Protein AF-A0A317GU94-F1 (afdb_monomer_lite)

Structure (mmCIF, N/CA/C/O backbone):
data_AF-A0A317GU94-F1
#
_entry.id   AF-A0A317GU94-F1
#
loop_
_atom_site.group_PDB
_atom_site.id
_atom_site.type_symbol
_atom_site.label_atom_id
_atom_site.label_alt_id
_atom_site.label_comp_id
_atom_site.label_asym_id
_atom_site.label_entity_id
_atom_site.label_seq_id
_atom_site.pdbx_PDB_ins_code
_atom_site.Cartn_x
_atom_site.Cartn_y
_atom_site.Cartn_z
_atom_site.occupancy
_atom_site.B_iso_or_equiv
_atom_site.auth_seq_id
_atom_site.auth_comp_id
_atom_site.auth_asym_id
_atom_site.auth_atom_id
_atom_site.pdbx_PDB_model_num
ATOM 1 N N . MET A 1 1 ? -8.691 28.611 -31.974 1.00 54.22 1 MET A N 1
ATOM 2 C CA . MET A 1 1 ? -10.042 28.050 -31.730 1.00 54.22 1 MET A CA 1
ATOM 3 C C . MET A 1 1 ? -10.003 26.709 -30.989 1.00 54.22 1 MET A C 1
ATOM 5 O O . MET A 1 1 ? -10.571 26.632 -29.911 1.00 54.22 1 MET A O 1
ATOM 9 N N . LYS A 1 2 ? -9.260 25.692 -31.460 1.00 62.41 2 LYS A N 1
ATOM 10 C CA . LYS A 1 2 ? -9.169 24.365 -30.797 1.00 62.41 2 LYS A CA 1
ATOM 11 C C . LYS A 1 2 ? -8.701 24.401 -29.325 1.00 62.41 2 LYS A C 1
ATOM 13 O O . LYS A 1 2 ? -9.228 23.676 -28.495 1.00 62.41 2 LYS A O 1
ATOM 18 N N . LYS A 1 3 ? -7.762 25.296 -28.988 1.00 70.38 3 LYS A N 1
ATOM 19 C CA . LYS A 1 3 ? -7.224 25.460 -27.621 1.00 70.38 3 LYS A CA 1
ATOM 20 C C . LYS A 1 3 ? -8.243 26.035 -26.624 1.00 70.38 3 LYS A C 1
ATOM 22 O O . LYS A 1 3 ? -8.217 25.675 -25.457 1.00 70.38 3 LYS A O 1
ATOM 27 N N . ILE A 1 4 ? -9.152 26.891 -27.099 1.00 84.31 4 ILE A N 1
ATOM 28 C CA . ILE A 1 4 ? -10.214 27.487 -26.271 1.00 84.31 4 ILE A CA 1
ATOM 29 C C . ILE A 1 4 ? -11.278 26.428 -25.965 1.00 84.31 4 ILE A C 1
ATOM 31 O O . ILE A 1 4 ? -11.699 26.293 -24.824 1.00 84.31 4 ILE A O 1
ATOM 35 N N . LEU A 1 5 ? -11.630 25.613 -26.964 1.00 82.81 5 LEU A N 1
ATOM 36 C CA . LEU A 1 5 ? -12.543 24.479 -26.803 1.00 82.81 5 LEU A CA 1
ATOM 37 C C . LEU A 1 5 ? -12.040 23.478 -25.751 1.00 82.81 5 LEU A C 1
ATOM 39 O O . LEU A 1 5 ? -12.805 23.053 -24.892 1.00 82.81 5 LEU A O 1
ATOM 43 N N . LEU A 1 6 ? -10.742 23.164 -25.765 1.00 81.69 6 LEU A N 1
ATOM 44 C CA . LEU A 1 6 ? -10.133 22.246 -24.798 1.00 81.69 6 LEU A CA 1
ATOM 45 C C . LEU A 1 6 ? -10.183 22.796 -23.363 1.00 81.69 6 LEU A C 1
ATOM 47 O O . LEU A 1 6 ? -10.460 22.051 -22.425 1.00 81.69 6 LEU A O 1
ATOM 51 N N . LEU A 1 7 ? -9.982 24.105 -23.194 1.00 81.06 7 LEU A N 1
ATOM 52 C CA . LEU A 1 7 ? -10.004 24.756 -21.884 1.00 81.06 7 LEU A CA 1
ATOM 53 C C . LEU A 1 7 ? -11.420 24.774 -21.280 1.00 81.06 7 LEU A C 1
ATOM 55 O O . LEU A 1 7 ? -11.575 24.533 -20.087 1.00 81.06 7 LEU A O 1
ATOM 59 N N . VAL A 1 8 ? -12.452 24.955 -22.110 1.00 84.81 8 VAL A N 1
ATOM 60 C CA . VAL A 1 8 ? -13.866 24.892 -21.689 1.00 84.81 8 VAL A CA 1
ATOM 61 C C . VAL A 1 8 ? -14.293 23.465 -21.311 1.00 84.81 8 VAL A C 1
ATOM 63 O O . VAL A 1 8 ? -15.038 23.267 -20.351 1.00 84.81 8 VAL A O 1
ATOM 66 N N . VAL A 1 9 ? -13.793 22.443 -22.012 1.00 84.00 9 VAL A N 1
ATOM 67 C CA . VAL A 1 9 ? -14.056 21.035 -21.657 1.00 84.00 9 VAL A CA 1
ATOM 68 C C . VAL A 1 9 ? -13.387 20.667 -20.328 1.00 84.00 9 VAL A C 1
ATOM 70 O O . VAL A 1 9 ? -13.978 19.981 -1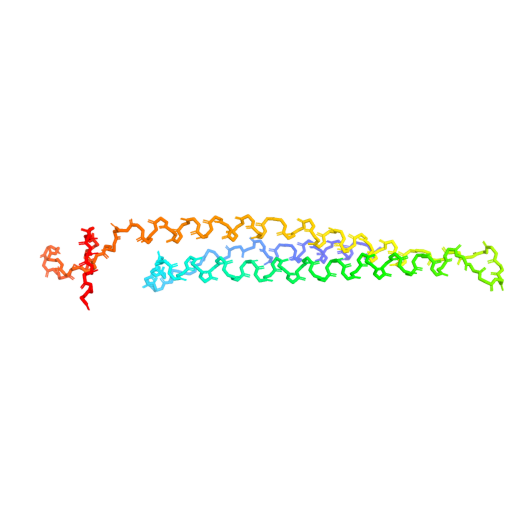9.497 1.00 84.00 9 VAL A O 1
ATOM 73 N N . LEU A 1 10 ? -12.176 21.166 -20.076 1.00 80.12 10 LEU A N 1
ATOM 74 C CA . LEU A 1 10 ? -11.462 20.882 -18.832 1.00 80.12 10 LEU A CA 1
ATOM 75 C C . LEU A 1 10 ? -12.145 21.530 -17.615 1.00 80.12 10 LEU A C 1
ATOM 77 O O . LEU A 1 10 ? -12.284 20.887 -16.576 1.00 80.12 10 LEU A O 1
ATOM 81 N N . THR A 1 11 ? -12.618 22.775 -17.738 1.00 77.06 11 THR A N 1
ATOM 82 C CA . THR A 1 11 ? -13.295 23.473 -16.631 1.00 77.06 11 THR A CA 1
ATOM 83 C C . THR A 1 11 ? -14.671 22.888 -16.318 1.00 77.06 11 THR A C 1
ATOM 85 O O . THR A 1 11 ? -15.050 22.839 -15.149 1.00 77.06 11 THR A O 1
ATOM 88 N N . THR A 1 12 ? -15.388 22.377 -17.323 1.00 72.88 12 THR A N 1
ATOM 89 C CA . THR A 1 12 ? -16.683 21.696 -17.133 1.00 72.88 12 THR A CA 1
ATOM 90 C C . THR A 1 12 ? -16.545 20.308 -16.499 1.00 72.88 12 THR A C 1
ATOM 92 O O . THR A 1 12 ? -17.371 19.927 -15.673 1.00 72.88 12 THR A O 1
ATOM 95 N N . LEU A 1 13 ? -15.470 19.570 -16.797 1.00 70.31 13 LEU A N 1
ATOM 96 C CA . LEU A 1 13 ? -15.174 18.288 -16.139 1.00 70.31 13 LEU A CA 1
ATOM 97 C C . LEU A 1 13 ? -14.792 18.457 -14.662 1.00 70.31 13 LEU A C 1
ATOM 99 O O . LEU A 1 13 ? -15.130 17.615 -13.829 1.00 70.31 13 LEU A O 1
ATOM 103 N N . ILE A 1 14 ? -14.097 19.544 -14.321 1.00 72.06 14 ILE A N 1
ATOM 104 C CA . ILE A 1 14 ? -13.725 19.843 -12.933 1.00 72.06 14 ILE A CA 1
ATOM 105 C C . ILE A 1 14 ? -14.959 20.287 -12.137 1.00 72.06 14 ILE A C 1
ATOM 107 O O . ILE A 1 14 ? -15.157 19.812 -11.020 1.00 72.06 14 ILE A O 1
ATOM 111 N N . SER A 1 15 ? -15.823 21.133 -12.710 1.00 67.44 15 SER A N 1
ATOM 112 C CA . SER A 1 15 ? -17.023 21.628 -12.021 1.00 67.44 15 SER A CA 1
ATOM 113 C C . SER A 1 15 ? -18.106 20.560 -11.826 1.00 67.44 15 SER A C 1
ATOM 115 O O . SER A 1 15 ? -18.790 20.561 -10.803 1.00 67.44 15 SER A O 1
ATOM 117 N N . ALA A 1 16 ? -18.226 19.593 -12.742 1.00 62.34 16 ALA A N 1
ATOM 118 C CA . ALA A 1 16 ? -19.148 18.465 -12.584 1.00 62.34 16 ALA A CA 1
ATOM 119 C C . ALA A 1 16 ? -18.800 17.566 -11.381 1.00 62.34 16 ALA A C 1
ATOM 121 O O . ALA A 1 16 ? -19.686 16.936 -10.808 1.00 62.34 16 ALA A O 1
ATOM 122 N N . ASN A 1 17 ? -17.529 17.539 -10.965 1.00 60.75 17 ASN A N 1
ATOM 123 C CA . ASN A 1 17 ? -17.061 16.757 -9.819 1.00 60.75 17 ASN A CA 1
ATOM 124 C C . ASN A 1 17 ? -17.025 17.555 -8.501 1.00 60.75 17 ASN A C 1
ATOM 126 O O . ASN A 1 17 ? -16.827 16.961 -7.441 1.00 60.75 17 ASN A O 1
ATOM 130 N N . THR A 1 18 ? -17.214 18.882 -8.536 1.00 60.94 18 THR A N 1
ATOM 131 C CA . THR A 1 18 ? -17.234 19.740 -7.334 1.00 60.94 18 THR A CA 1
ATOM 132 C C . THR A 1 18 ? -18.634 20.062 -6.826 1.00 60.94 18 THR A C 1
ATOM 134 O O . THR A 1 18 ? -18.762 20.578 -5.713 1.00 60.94 18 THR A O 1
ATOM 137 N N . PHE A 1 19 ? -19.691 19.676 -7.547 1.00 59.94 19 PHE A N 1
ATOM 138 C CA . PHE A 1 19 ? -21.016 19.543 -6.946 1.00 59.94 19 PHE A CA 1
ATOM 139 C C . PHE A 1 19 ? -21.029 18.324 -6.024 1.00 59.94 19 PHE A C 1
ATOM 141 O O . PHE A 1 19 ? -21.516 17.243 -6.352 1.00 59.94 19 PHE A O 1
ATOM 148 N N . SER A 1 20 ? -20.487 18.532 -4.827 1.00 55.22 20 SER A N 1
ATOM 149 C CA . SER A 1 20 ? -20.812 17.750 -3.648 1.00 55.22 20 SER A CA 1
ATOM 150 C C . SER A 1 20 ? -22.321 17.836 -3.447 1.00 55.22 20 SER A C 1
ATOM 152 O O . SER A 1 20 ? -22.817 18.719 -2.747 1.00 55.22 20 SER A O 1
ATOM 154 N N . GLN A 1 21 ? -23.064 16.905 -4.041 1.00 53.75 21 GLN A N 1
ATOM 155 C CA . GLN A 1 21 ? -24.329 16.492 -3.463 1.00 53.75 21 GLN A CA 1
ATOM 156 C C . GLN A 1 21 ? -23.992 16.064 -2.034 1.00 53.75 21 GLN A C 1
ATOM 158 O O . GLN A 1 21 ? -23.398 15.005 -1.817 1.00 53.75 21 GLN A O 1
ATOM 163 N N . GLY A 1 22 ? -24.285 16.935 -1.062 1.00 57.44 22 GLY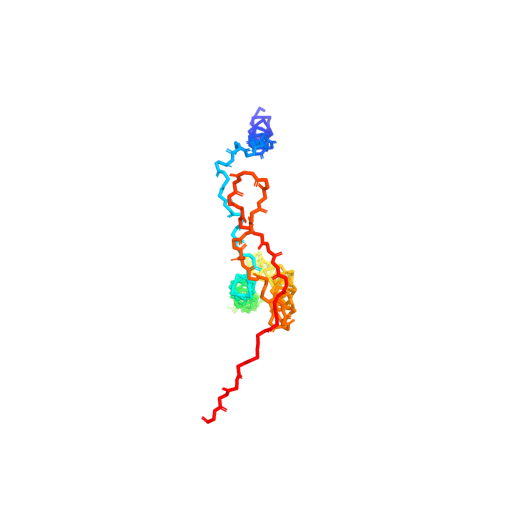 A N 1
ATOM 164 C CA . GLY A 1 22 ? -24.301 16.538 0.337 1.00 57.44 22 GLY A CA 1
ATOM 165 C C . GLY A 1 22 ? -25.145 15.268 0.407 1.00 57.44 22 GLY A C 1
ATOM 166 O O . GLY A 1 22 ? -26.212 15.242 -0.214 1.00 57.44 22 GLY A O 1
ATOM 167 N N . PRO A 1 23 ? -24.646 14.188 1.030 1.00 56.41 23 PRO A N 1
ATOM 168 C CA . PRO A 1 23 ? -25.328 12.908 0.973 1.00 56.41 23 PRO A CA 1
ATOM 169 C C . PRO A 1 23 ? -26.780 13.124 1.393 1.00 56.41 23 PRO A C 1
ATOM 171 O O . PRO A 1 23 ? -27.024 13.660 2.475 1.00 56.41 23 PRO A O 1
ATOM 174 N N . ALA A 1 24 ? -27.727 12.724 0.533 1.00 53.88 24 ALA A N 1
ATOM 175 C CA . ALA A 1 24 ? -29.127 12.585 0.922 1.00 53.88 24 ALA A CA 1
ATOM 176 C C . ALA A 1 24 ? -29.156 11.919 2.305 1.00 53.88 24 ALA A C 1
ATOM 178 O O . ALA A 1 24 ? -28.336 11.011 2.512 1.00 53.88 24 ALA A O 1
ATOM 179 N N . PRO A 1 25 ? -30.006 12.358 3.256 1.00 46.53 25 PRO A N 1
ATOM 180 C CA . PRO A 1 25 ? -30.031 11.782 4.591 1.00 46.53 25 PRO A CA 1
ATOM 181 C C . PRO A 1 25 ? -30.251 10.285 4.426 1.00 46.53 25 PRO A C 1
ATOM 183 O O . PRO A 1 25 ? -31.346 9.824 4.101 1.00 46.53 25 PRO A O 1
ATOM 186 N N . LYS A 1 26 ? -29.162 9.520 4.554 1.00 47.44 26 LYS A N 1
ATOM 187 C CA . LYS A 1 26 ? -29.212 8.070 4.512 1.00 47.44 26 LYS A CA 1
ATOM 188 C C . LYS A 1 26 ? -30.195 7.731 5.620 1.00 47.44 26 LYS A C 1
ATOM 190 O O . LYS A 1 26 ? -29.923 8.105 6.762 1.00 47.44 26 LYS A O 1
ATOM 195 N N . LYS A 1 27 ? -31.329 7.083 5.297 1.00 44.66 27 LYS A N 1
ATOM 196 C CA . LYS A 1 27 ? -32.141 6.359 6.294 1.00 44.66 27 LYS A CA 1
ATOM 197 C C . LYS A 1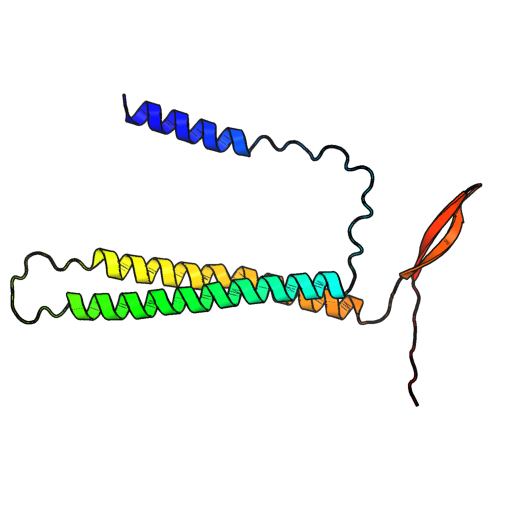 27 ? -31.141 5.750 7.253 1.00 44.66 27 LYS A C 1
ATOM 199 O O . LYS A 1 27 ? -30.303 5.031 6.719 1.00 44.66 27 LYS A O 1
ATOM 204 N N . TYR A 1 28 ? -31.155 6.132 8.536 1.00 46.72 28 TYR A N 1
ATOM 205 C CA . TYR A 1 28 ? -30.077 5.891 9.501 1.00 46.72 28 TYR A CA 1
ATOM 206 C C . TYR A 1 28 ? -29.557 4.453 9.403 1.00 46.72 28 TYR A C 1
ATOM 208 O O . TYR A 1 28 ? -29.999 3.556 10.111 1.00 46.72 28 TYR A O 1
ATOM 216 N N . ALA A 1 29 ? -28.637 4.226 8.470 1.00 52.34 29 ALA A N 1
ATOM 217 C CA . ALA A 1 29 ? -27.867 3.020 8.381 1.00 52.34 29 ALA A CA 1
ATOM 218 C C . ALA A 1 29 ? -26.945 3.214 9.559 1.00 52.34 29 ALA A C 1
ATOM 220 O O . ALA A 1 29 ? -26.135 4.149 9.532 1.00 52.34 29 ALA A O 1
ATOM 221 N N . GLU A 1 30 ? -27.184 2.447 10.626 1.00 50.91 30 GLU A N 1
ATOM 222 C CA . GLU A 1 30 ? -26.320 2.458 11.796 1.00 50.91 30 GLU A CA 1
ATOM 223 C C . GLU A 1 30 ? -24.881 2.551 11.282 1.00 50.91 30 GLU A C 1
ATOM 225 O O . GLU A 1 30 ? -24.516 1.764 10.395 1.00 50.91 30 GLU A O 1
ATOM 230 N N . PRO A 1 31 ? -24.100 3.567 11.705 1.00 57.28 31 PRO A N 1
ATOM 231 C CA . PRO A 1 31 ? -22.736 3.703 11.228 1.00 57.28 31 PRO A CA 1
ATOM 232 C C . PRO A 1 31 ? -22.079 2.336 11.410 1.00 57.28 31 PRO A C 1
ATOM 234 O O . PRO A 1 31 ? -22.239 1.762 12.492 1.00 57.28 31 PRO A O 1
ATOM 237 N N . PRO A 1 32 ? -21.443 1.774 10.359 1.00 59.03 32 PRO A N 1
ATOM 238 C CA . PRO A 1 32 ? -20.938 0.411 10.402 1.00 59.03 32 PRO A CA 1
ATOM 239 C C . PRO A 1 32 ? -20.153 0.267 11.691 1.00 59.03 32 PRO A C 1
ATOM 241 O O . PRO A 1 32 ? -19.264 1.090 11.938 1.00 59.03 32 PRO A O 1
ATOM 244 N N . VAL A 1 33 ? -20.569 -0.685 12.536 1.00 65.56 33 VAL A N 1
ATOM 245 C CA . VAL A 1 33 ? -20.002 -0.862 13.872 1.00 65.56 33 VAL A CA 1
ATOM 246 C C . VAL A 1 33 ? -18.493 -0.892 13.690 1.00 65.56 33 VAL A C 1
ATOM 248 O O . VAL A 1 33 ? -17.961 -1.750 12.984 1.00 65.56 33 VAL A O 1
ATOM 251 N N . GLN A 1 34 ? -17.820 0.128 14.224 1.00 72.75 34 GLN A N 1
ATOM 252 C CA . GLN A 1 34 ? -16.387 0.323 14.041 1.00 72.75 34 GLN A CA 1
ATOM 253 C C . GLN A 1 34 ? -15.645 -0.610 14.994 1.00 72.75 34 GLN A C 1
ATOM 255 O O . GLN A 1 34 ? -14.964 -0.174 15.917 1.00 72.75 34 GLN A O 1
ATOM 260 N N . ASP A 1 35 ? -15.852 -1.903 14.782 1.00 76.94 35 ASP A N 1
ATOM 261 C CA . ASP A 1 35 ? -15.271 -2.973 15.566 1.00 76.94 35 ASP A CA 1
ATOM 262 C C . ASP A 1 35 ? -13.817 -3.220 15.133 1.00 76.94 35 ASP A C 1
ATOM 264 O O . ASP A 1 35 ? -13.346 -2.755 14.086 1.00 76.94 35 ASP A O 1
ATOM 268 N N . LYS A 1 36 ? -13.087 -3.987 15.934 1.00 80.12 36 LYS A N 1
ATOM 269 C CA . LYS A 1 36 ? -11.727 -4.443 15.655 1.00 80.12 36 LYS A CA 1
ATOM 270 C C . LYS A 1 36 ? -11.594 -4.990 14.232 1.00 80.12 36 LYS A C 1
ATOM 272 O O . LYS A 1 36 ? -10.673 -4.597 13.512 1.00 80.12 36 LYS A O 1
ATOM 277 N N . ASP A 1 37 ? -12.524 -5.840 13.805 1.00 83.44 37 ASP A N 1
ATOM 278 C CA . ASP A 1 37 ? -12.485 -6.481 12.487 1.00 83.44 37 ASP A CA 1
ATOM 279 C C . ASP A 1 37 ? -12.639 -5.483 11.336 1.00 83.44 37 ASP A C 1
ATOM 281 O O . ASP A 1 37 ? -11.990 -5.629 10.297 1.00 83.44 37 ASP A O 1
ATOM 285 N N . PHE A 1 38 ? -13.401 -4.405 11.541 1.00 86.06 38 PHE A N 1
ATOM 286 C CA . PHE A 1 38 ? -13.511 -3.318 10.571 1.00 86.06 38 PHE A CA 1
ATOM 287 C C . PHE A 1 38 ? -12.152 -2.634 10.351 1.00 86.06 38 PHE A C 1
ATOM 289 O O . PHE A 1 38 ? -11.708 -2.445 9.211 1.00 86.06 38 PHE A O 1
ATOM 296 N N . TYR A 1 39 ? -11.446 -2.303 11.435 1.00 87.12 39 TYR A N 1
ATOM 297 C CA . TYR A 1 39 ? -10.126 -1.674 11.356 1.00 87.12 39 TYR A CA 1
ATOM 298 C C . TYR A 1 39 ? -9.044 -2.629 10.835 1.00 87.12 39 TYR A C 1
ATOM 300 O O . TYR A 1 39 ? -8.200 -2.208 10.037 1.00 87.12 39 TYR A O 1
ATOM 308 N N . LEU A 1 40 ? -9.095 -3.914 11.201 1.00 89.38 40 LEU A N 1
ATOM 309 C CA . LEU A 1 40 ? -8.204 -4.941 10.651 1.00 89.38 40 LEU A CA 1
ATOM 310 C C . LEU A 1 40 ? -8.423 -5.139 9.152 1.00 89.38 40 LEU A C 1
ATOM 312 O O . LEU A 1 40 ? -7.450 -5.184 8.396 1.00 89.38 40 LEU A O 1
ATOM 316 N N . GLY A 1 41 ? -9.677 -5.205 8.702 1.00 91.56 41 GLY A N 1
ATOM 317 C CA . GLY A 1 41 ? -10.018 -5.299 7.284 1.00 91.56 41 GLY A CA 1
ATOM 318 C C . GLY A 1 41 ? -9.469 -4.111 6.496 1.00 91.56 41 GLY A C 1
ATOM 319 O O . GLY A 1 41 ? -8.810 -4.284 5.466 1.00 91.56 41 GLY A O 1
ATOM 320 N N . LYS A 1 42 ? -9.639 -2.894 7.027 1.00 91.56 42 LYS A N 1
ATOM 321 C CA . LYS A 1 42 ? -9.104 -1.671 6.413 1.00 91.56 42 LYS A CA 1
ATOM 322 C C . LYS A 1 42 ? -7.574 -1.653 6.379 1.00 91.56 42 LYS A C 1
ATOM 324 O O . LYS A 1 42 ? -6.986 -1.244 5.379 1.00 91.56 42 LYS A O 1
ATOM 329 N N . ALA A 1 43 ? -6.920 -2.116 7.443 1.00 91.69 43 ALA A N 1
ATOM 330 C CA . ALA A 1 43 ? -5.467 -2.240 7.493 1.00 91.69 43 ALA A CA 1
ATOM 331 C C . ALA A 1 43 ? -4.930 -3.230 6.450 1.00 91.69 43 ALA A C 1
ATOM 333 O O . ALA A 1 43 ? -3.974 -2.911 5.742 1.00 91.69 43 ALA A O 1
ATOM 334 N N . ARG A 1 44 ? -5.559 -4.408 6.330 1.00 94.06 44 ARG A N 1
ATOM 335 C CA . ARG A 1 44 ? -5.193 -5.432 5.341 1.00 94.06 44 ARG A CA 1
ATOM 336 C C . ARG A 1 44 ? -5.337 -4.894 3.925 1.00 94.06 44 ARG A C 1
ATOM 338 O O . ARG A 1 44 ? -4.367 -4.938 3.181 1.00 94.06 44 ARG A O 1
ATOM 345 N N . LYS A 1 45 ? -6.486 -4.294 3.593 1.00 94.31 45 LYS A N 1
ATOM 346 C CA . LYS A 1 45 ? -6.732 -3.717 2.263 1.00 94.31 45 LYS A CA 1
ATOM 347 C C . LYS A 1 45 ? -5.679 -2.672 1.890 1.00 94.31 45 LYS A C 1
ATOM 349 O O . LYS A 1 45 ? -5.110 -2.750 0.807 1.00 94.31 45 LYS A O 1
ATOM 354 N N . ASN A 1 46 ? -5.386 -1.733 2.790 1.00 92.75 46 ASN A N 1
ATOM 355 C CA . ASN A 1 46 ? -4.385 -0.696 2.532 1.00 92.75 46 ASN A CA 1
ATOM 356 C C . ASN A 1 46 ? -2.990 -1.288 2.308 1.00 92.75 46 ASN A C 1
ATOM 358 O O . ASN A 1 46 ? -2.306 -0.888 1.372 1.00 92.75 46 ASN A O 1
ATOM 362 N N . ASN A 1 47 ? -2.590 -2.263 3.128 1.00 93.62 47 ASN A N 1
ATOM 363 C CA . ASN A 1 47 ? -1.297 -2.924 2.976 1.00 93.62 47 ASN A CA 1
ATOM 364 C C . ASN A 1 47 ? -1.216 -3.738 1.681 1.00 93.62 47 ASN A C 1
ATOM 366 O O . ASN A 1 47 ? -0.181 -3.712 1.030 1.00 93.62 47 ASN A O 1
ATOM 370 N N . THR A 1 48 ? -2.285 -4.433 1.285 1.00 95.88 48 THR A N 1
ATOM 371 C CA . THR A 1 48 ? -2.328 -5.170 0.016 1.00 95.88 48 THR A CA 1
ATOM 372 C C . THR A 1 48 ? -2.148 -4.228 -1.168 1.00 95.88 48 THR A C 1
ATOM 374 O O . THR A 1 48 ? -1.303 -4.483 -2.019 1.00 95.88 48 THR A O 1
ATOM 377 N N . VAL A 1 49 ? -2.886 -3.112 -1.202 1.00 95.44 49 VAL A N 1
ATOM 378 C CA . VAL A 1 49 ? -2.745 -2.114 -2.275 1.00 95.44 49 VAL A CA 1
ATOM 379 C C . VAL A 1 49 ? -1.334 -1.527 -2.282 1.00 95.44 49 VAL A C 1
ATOM 381 O O . VAL A 1 49 ? -0.733 -1.408 -3.344 1.00 95.44 49 VAL A O 1
ATOM 384 N N . ALA A 1 50 ? -0.777 -1.217 -1.109 1.00 93.75 50 ALA A N 1
ATOM 385 C CA . ALA A 1 50 ? 0.580 -0.695 -0.998 1.00 93.75 50 ALA A CA 1
ATOM 386 C C . ALA A 1 50 ? 1.626 -1.687 -1.536 1.00 93.75 50 ALA A C 1
ATOM 388 O O . ALA A 1 50 ? 2.488 -1.295 -2.315 1.00 93.75 50 ALA A O 1
ATOM 389 N N . TRP A 1 51 ? 1.511 -2.977 -1.203 1.00 96.81 51 TRP A N 1
ATOM 390 C CA . TRP A 1 51 ? 2.400 -4.023 -1.720 1.00 96.81 51 TRP A CA 1
ATOM 391 C C . TRP A 1 51 ? 2.286 -4.220 -3.231 1.00 96.81 51 TRP A C 1
ATOM 393 O O . TRP A 1 51 ? 3.306 -4.405 -3.887 1.00 96.81 51 TRP A O 1
ATOM 403 N N . ILE A 1 52 ? 1.079 -4.137 -3.797 1.00 96.19 52 ILE A N 1
ATOM 404 C CA . ILE A 1 52 ? 0.884 -4.172 -5.255 1.00 96.19 52 ILE A CA 1
ATOM 405 C C . ILE A 1 52 ? 1.584 -2.977 -5.909 1.00 96.19 52 ILE A C 1
ATOM 407 O O . ILE A 1 52 ? 2.246 -3.128 -6.934 1.00 96.19 52 ILE A O 1
ATOM 411 N N . LEU A 1 53 ? 1.470 -1.791 -5.311 1.00 93.31 53 LEU A N 1
ATOM 412 C CA . LEU A 1 53 ? 2.068 -0.570 -5.842 1.00 93.31 53 LEU A CA 1
ATOM 413 C C . LEU A 1 53 ? 3.600 -0.597 -5.765 1.00 93.31 53 LEU A C 1
ATOM 415 O O . LEU A 1 53 ? 4.267 -0.197 -6.714 1.00 93.31 53 LEU A O 1
ATOM 419 N N . VAL A 1 54 ? 4.158 -1.146 -4.682 1.00 95.69 54 VAL A N 1
ATOM 420 C CA . VAL A 1 54 ? 5.602 -1.392 -4.563 1.00 95.69 54 VAL A CA 1
ATOM 421 C C . VAL A 1 54 ? 6.052 -2.426 -5.587 1.00 95.69 54 VAL A C 1
ATOM 423 O O . VAL A 1 54 ? 6.969 -2.151 -6.348 1.00 95.69 54 VAL A O 1
ATOM 426 N N . GLY A 1 55 ? 5.397 -3.587 -5.651 1.00 94.56 55 GLY A N 1
ATOM 427 C CA . GLY A 1 55 ? 5.788 -4.663 -6.564 1.00 94.56 55 GLY A CA 1
ATOM 428 C C . GLY A 1 55 ? 5.730 -4.237 -8.031 1.00 94.56 55 GLY A C 1
ATOM 429 O O . GLY A 1 55 ? 6.684 -4.448 -8.777 1.00 94.56 55 GLY A O 1
ATOM 430 N N . SER A 1 56 ? 4.645 -3.570 -8.434 1.00 93.56 56 SER A N 1
ATOM 431 C CA . SER A 1 56 ? 4.522 -3.009 -9.784 1.00 93.56 56 SER A CA 1
ATOM 432 C C . SER A 1 56 ? 5.543 -1.897 -10.036 1.00 93.56 56 SER A C 1
ATOM 434 O O . SER A 1 56 ? 6.220 -1.920 -11.061 1.00 93.56 56 SER A O 1
ATOM 436 N N . GLY A 1 57 ? 5.732 -0.969 -9.093 1.00 92.25 57 GLY A N 1
ATOM 437 C CA . GLY A 1 57 ? 6.703 0.116 -9.222 1.00 92.25 57 GLY A CA 1
ATOM 438 C C . GLY A 1 57 ? 8.146 -0.379 -9.352 1.00 92.25 57 GLY A C 1
ATOM 439 O O . GLY A 1 57 ? 8.893 0.114 -10.197 1.00 92.25 57 GLY A O 1
ATOM 440 N N . THR A 1 58 ? 8.526 -1.407 -8.589 1.00 94.12 58 THR A N 1
ATOM 441 C CA . THR A 1 58 ? 9.838 -2.058 -8.701 1.00 94.12 58 THR A CA 1
ATOM 442 C C . THR A 1 58 ? 10.015 -2.723 -10.064 1.00 94.12 58 THR A C 1
ATOM 444 O O . THR A 1 58 ? 11.068 -2.559 -10.676 1.00 94.12 58 THR A O 1
ATOM 447 N N . ALA A 1 59 ? 8.993 -3.414 -10.580 1.00 93.81 59 ALA A N 1
ATOM 448 C CA . ALA A 1 59 ? 9.050 -4.009 -11.915 1.00 93.81 59 ALA A CA 1
ATOM 449 C C . ALA A 1 59 ? 9.254 -2.945 -13.00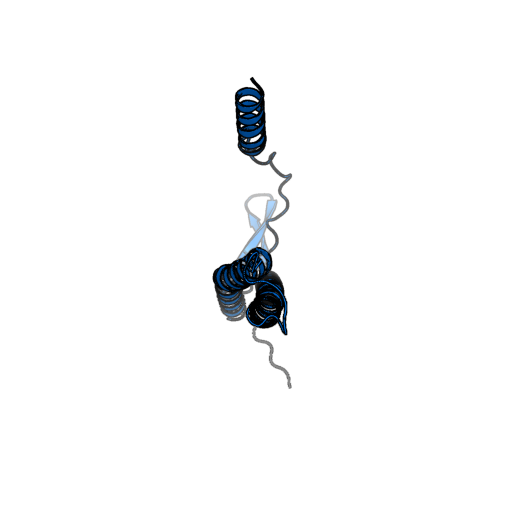9 1.00 93.81 59 ALA A C 1
ATOM 451 O O . ALA A 1 59 ? 10.088 -3.131 -13.895 1.00 93.81 59 ALA A O 1
ATOM 452 N N . PHE A 1 60 ? 8.564 -1.803 -12.915 1.00 91.50 60 PHE A N 1
ATOM 453 C CA . PHE A 1 60 ? 8.743 -0.680 -13.842 1.00 91.50 60 PHE A CA 1
ATOM 454 C C . PHE A 1 60 ? 10.132 -0.036 -13.751 1.00 91.50 60 PHE A C 1
ATOM 456 O O . PHE A 1 60 ? 10.706 0.304 -14.785 1.00 91.50 60 PHE A O 1
ATOM 463 N N . LEU A 1 61 ? 10.703 0.092 -12.549 1.00 91.12 61 LEU A N 1
ATOM 464 C CA . LEU A 1 61 ? 12.070 0.595 -12.372 1.00 91.12 61 LEU A CA 1
ATOM 465 C C . LEU A 1 61 ? 13.108 -0.335 -13.002 1.00 91.12 61 LEU A C 1
ATOM 467 O O . LEU A 1 61 ? 13.953 0.123 -13.768 1.00 91.12 61 LEU A O 1
ATOM 471 N N . VAL A 1 62 ? 13.034 -1.635 -12.707 1.00 91.38 62 VAL A N 1
ATOM 472 C CA . VAL A 1 62 ? 13.977 -2.625 -13.249 1.00 91.38 62 VAL A CA 1
ATOM 473 C C . VAL A 1 62 ? 13.822 -2.737 -14.765 1.00 91.38 62 VAL A C 1
ATOM 475 O O . VAL A 1 62 ? 14.817 -2.702 -15.484 1.00 91.38 62 VAL A O 1
ATOM 478 N N . GLY A 1 63 ? 12.585 -2.801 -15.268 1.00 88.94 63 GLY A N 1
ATOM 479 C CA . GLY A 1 63 ? 12.310 -2.824 -16.704 1.00 88.94 63 GLY A CA 1
ATOM 480 C C . GLY A 1 63 ? 12.824 -1.571 -17.415 1.00 88.94 63 GLY A C 1
ATOM 481 O O . GLY A 1 63 ? 13.468 -1.676 -18.455 1.00 88.94 63 GLY A O 1
ATOM 482 N N . GLY A 1 64 ? 12.619 -0.392 -16.823 1.00 85.81 64 GLY A N 1
ATOM 483 C CA . GLY A 1 64 ? 13.156 0.866 -17.337 1.00 85.81 64 GLY A CA 1
ATOM 484 C C . GLY A 1 64 ? 14.686 0.896 -17.365 1.00 85.81 64 GLY A C 1
ATOM 485 O O . GLY A 1 64 ? 15.255 1.345 -18.354 1.00 85.81 64 GLY A O 1
ATOM 486 N N . LEU A 1 65 ? 15.360 0.350 -16.347 1.00 87.12 65 LEU A N 1
ATOM 487 C CA . LEU A 1 65 ? 16.824 0.257 -16.314 1.00 87.12 65 LEU A CA 1
ATOM 488 C C . LEU A 1 65 ? 17.371 -0.679 -17.405 1.00 87.12 65 LEU A C 1
ATOM 490 O O . LEU A 1 65 ? 18.349 -0.346 -18.071 1.00 87.12 65 LEU A O 1
ATOM 494 N N . VAL A 1 66 ? 16.725 -1.828 -17.621 1.00 87.44 66 VAL A N 1
ATOM 495 C CA . VAL A 1 66 ? 17.099 -2.771 -18.691 1.00 87.44 66 VAL A CA 1
ATOM 496 C C . VAL A 1 66 ? 16.911 -2.132 -20.068 1.00 87.44 66 VAL A C 1
ATOM 498 O O . VAL A 1 66 ? 17.812 -2.199 -20.902 1.00 87.44 66 VAL A O 1
ATOM 501 N N . LEU A 1 67 ? 15.775 -1.464 -20.299 1.00 84.38 67 LEU A N 1
ATOM 502 C CA . LEU A 1 67 ? 15.511 -0.741 -21.547 1.00 84.38 67 LEU A CA 1
ATOM 503 C C . LEU A 1 67 ? 16.512 0.397 -21.771 1.00 84.38 67 LEU A C 1
ATOM 505 O O . LEU A 1 67 ? 16.976 0.592 -22.892 1.00 84.38 67 LEU A O 1
ATOM 509 N N . TYR A 1 68 ? 16.871 1.124 -20.711 1.00 81.81 68 TYR A N 1
ATOM 510 C CA . TYR A 1 68 ? 17.873 2.181 -20.779 1.00 81.81 68 TYR A CA 1
ATOM 511 C C . TYR A 1 68 ? 19.236 1.626 -21.201 1.00 81.81 68 TYR A C 1
ATOM 513 O O . TYR A 1 68 ? 19.830 2.137 -22.144 1.00 81.81 68 TYR A O 1
ATOM 521 N N . ASN A 1 69 ? 19.700 0.545 -20.567 1.00 80.94 69 ASN A N 1
ATOM 522 C CA . ASN A 1 69 ? 20.990 -0.070 -20.886 1.00 80.94 69 ASN A CA 1
ATOM 523 C C . ASN A 1 69 ? 21.034 -0.646 -22.309 1.00 80.94 69 ASN A C 1
ATOM 525 O O . ASN A 1 69 ? 22.038 -0.475 -22.998 1.00 80.94 69 ASN A O 1
ATOM 529 N N . ASN A 1 70 ? 19.948 -1.275 -22.767 1.00 77.19 70 ASN A N 1
ATOM 530 C CA . ASN A 1 70 ? 19.860 -1.825 -24.123 1.00 77.19 70 ASN A CA 1
ATOM 531 C C . ASN A 1 70 ? 19.853 -0.734 -25.202 1.00 77.19 70 ASN A C 1
ATOM 533 O O . ASN A 1 70 ? 20.433 -0.927 -26.266 1.00 77.19 70 ASN A O 1
ATOM 537 N N . ASN A 1 71 ? 19.228 0.415 -24.928 1.00 69.69 71 ASN A N 1
ATOM 538 C CA . ASN A 1 71 ? 19.186 1.533 -25.871 1.00 69.69 71 ASN A CA 1
ATOM 539 C C . ASN A 1 71 ? 20.435 2.427 -25.790 1.00 69.69 71 ASN A C 1
ATOM 541 O O . ASN A 1 71 ? 20.728 3.132 -26.749 1.00 69.69 71 ASN A O 1
ATOM 545 N N . ALA A 1 72 ? 21.163 2.419 -24.667 1.00 63.19 72 ALA A N 1
ATOM 546 C CA . ALA A 1 72 ? 22.345 3.257 -24.459 1.00 63.19 72 ALA A CA 1
ATOM 547 C C . ALA A 1 72 ? 23.638 2.690 -25.066 1.00 63.19 72 ALA A C 1
ATOM 549 O O . ALA A 1 72 ? 24.556 3.456 -25.350 1.00 63.19 72 ALA A O 1
ATOM 550 N N . TYR A 1 73 ? 23.703 1.378 -25.305 1.00 58.31 73 TYR A N 1
ATOM 551 C CA . TYR A 1 73 ? 24.820 0.720 -25.985 1.00 58.31 73 TYR A CA 1
ATOM 552 C C . TYR A 1 73 ? 24.341 0.078 -27.293 1.00 58.31 73 TYR A C 1
ATOM 554 O O . TYR A 1 73 ? 24.155 -1.141 -27.349 1.00 58.31 73 TYR A O 1
ATOM 562 N N . PRO A 1 74 ? 24.122 0.863 -28.364 1.00 56.91 74 PRO A N 1
ATOM 563 C CA . PRO A 1 74 ? 23.807 0.287 -29.658 1.00 56.91 74 PRO A CA 1
ATOM 564 C C . PRO A 1 74 ? 25.011 -0.531 -30.132 1.00 56.91 74 PRO A C 1
ATOM 566 O O . PRO A 1 74 ? 26.106 -0.008 -30.352 1.00 56.91 74 PRO A O 1
ATOM 569 N N . SER A 1 75 ? 24.809 -1.836 -30.293 1.00 57.06 75 SER A N 1
ATOM 570 C CA . SER A 1 75 ? 25.720 -2.717 -31.020 1.00 57.06 75 SER A CA 1
ATOM 571 C C . SER A 1 75 ? 25.650 -2.355 -32.506 1.00 57.06 75 SER A C 1
ATOM 573 O O . SER A 1 75 ? 24.973 -2.996 -33.295 1.00 57.06 75 SER A O 1
ATOM 575 N N . GLY A 1 76 ? 26.336 -1.267 -32.862 1.00 57.53 76 GLY A N 1
ATOM 576 C CA . GLY A 1 76 ? 26.656 -0.881 -34.231 1.00 57.53 76 GLY A CA 1
ATOM 577 C C . GLY A 1 76 ? 25.475 -0.457 -35.100 1.00 57.53 76 GLY A C 1
ATOM 578 O O . GLY A 1 76 ? 25.078 -1.223 -35.959 1.00 57.53 76 GLY A O 1
ATOM 579 N N . VAL A 1 77 ? 24.991 0.781 -34.950 1.00 49.16 77 VAL A N 1
ATOM 580 C CA . VAL A 1 77 ? 24.503 1.656 -36.043 1.00 49.16 77 VAL A CA 1
ATOM 581 C C . VAL A 1 77 ? 24.147 3.036 -35.466 1.00 49.16 77 VAL A C 1
ATOM 583 O O . VAL A 1 77 ? 23.367 3.107 -34.530 1.00 49.16 77 VAL A O 1
ATOM 586 N N . GLY A 1 78 ? 24.717 4.106 -36.037 1.00 49.91 78 GLY A N 1
ATOM 587 C CA . GLY A 1 78 ? 24.207 5.491 -36.028 1.00 49.91 78 GLY A CA 1
ATOM 588 C C . GLY A 1 78 ? 23.937 6.183 -34.680 1.00 49.91 78 GLY A C 1
ATOM 589 O O . GLY A 1 78 ? 22.973 5.883 -33.991 1.00 49.91 78 GLY A O 1
ATOM 590 N N . LEU A 1 79 ? 24.714 7.224 -34.374 1.00 52.31 79 LEU A N 1
ATOM 591 C CA . LEU A 1 79 ? 24.572 8.114 -33.206 1.00 52.31 79 LEU A CA 1
ATOM 592 C C . LEU A 1 79 ? 23.303 9.004 -33.187 1.00 52.31 79 LEU A C 1
ATOM 594 O O . LEU A 1 79 ? 23.214 9.877 -32.330 1.00 52.31 79 LEU A O 1
ATOM 598 N N . ASP A 1 80 ? 22.332 8.810 -34.084 1.00 51.97 80 ASP A N 1
ATOM 599 C CA . ASP A 1 80 ? 21.319 9.840 -34.370 1.00 51.97 80 ASP A CA 1
ATOM 600 C C . ASP A 1 80 ? 19.950 9.681 -33.692 1.00 51.97 80 ASP A C 1
ATOM 602 O O . ASP A 1 80 ? 19.132 10.585 -33.809 1.00 51.97 80 ASP A O 1
ATOM 606 N N . GLU A 1 81 ? 19.672 8.627 -32.912 1.00 56.12 81 GLU A N 1
ATOM 607 C CA . GLU A 1 81 ? 18.445 8.625 -32.090 1.00 56.12 81 GLU A CA 1
ATOM 608 C C . GLU A 1 81 ? 18.495 7.626 -30.920 1.00 56.12 81 GLU A C 1
ATOM 610 O O . GLU A 1 81 ? 17.876 6.561 -30.921 1.00 56.12 81 GLU A O 1
ATOM 615 N N . LEU A 1 82 ? 19.233 7.973 -29.862 1.00 58.16 82 LEU A N 1
ATOM 616 C CA . LEU A 1 82 ? 19.196 7.243 -28.592 1.00 58.16 82 LEU A CA 1
ATOM 617 C C . LEU A 1 82 ? 17.839 7.501 -27.893 1.00 58.16 82 LEU A C 1
ATOM 619 O O . LEU A 1 82 ? 17.724 8.351 -27.007 1.00 58.16 82 LEU A O 1
ATOM 623 N N . ASN A 1 83 ? 16.772 6.809 -28.310 1.00 68.12 83 ASN A N 1
ATOM 624 C CA . ASN A 1 83 ? 15.424 7.007 -27.764 1.00 68.12 83 ASN A CA 1
ATOM 625 C C . ASN A 1 83 ? 15.285 6.381 -26.360 1.00 68.12 83 ASN A C 1
ATOM 627 O O . ASN A 1 83 ? 14.763 5.281 -26.161 1.00 68.12 83 ASN A O 1
ATOM 631 N N . THR A 1 84 ? 15.787 7.103 -25.359 1.00 75.31 84 THR A N 1
ATOM 632 C CA . THR A 1 84 ? 15.730 6.741 -23.932 1.00 75.31 84 THR A CA 1
ATOM 633 C C . THR A 1 84 ? 14.454 7.229 -23.238 1.00 75.31 84 THR A C 1
ATOM 635 O O . THR A 1 84 ? 14.194 6.852 -22.093 1.00 75.31 84 THR A O 1
ATOM 638 N N . GLY A 1 85 ? 13.611 8.010 -23.925 1.00 81.00 85 GLY A N 1
ATOM 639 C CA . GLY A 1 85 ? 12.371 8.578 -23.384 1.00 81.00 85 GLY A CA 1
ATOM 640 C C . GLY A 1 85 ? 11.430 7.547 -22.737 1.00 81.00 85 GLY A C 1
ATOM 641 O O . GLY A 1 85 ? 11.016 7.755 -21.593 1.00 81.00 85 GLY A O 1
ATOM 642 N N . PRO A 1 86 ? 11.132 6.404 -23.389 1.00 82.62 86 PRO A N 1
ATOM 643 C CA . PRO A 1 86 ? 10.298 5.351 -22.805 1.00 82.62 86 PRO A CA 1
ATOM 644 C C . PRO A 1 86 ? 10.899 4.721 -21.541 1.00 82.62 86 PRO A C 1
ATOM 646 O O . PRO A 1 86 ? 10.170 4.411 -20.598 1.00 82.62 86 PRO A O 1
ATOM 649 N N . ALA A 1 87 ? 12.226 4.563 -21.495 1.00 83.50 87 ALA A N 1
ATOM 650 C CA . ALA A 1 87 ? 12.930 3.997 -20.348 1.00 83.50 87 ALA A CA 1
ATOM 651 C C . ALA A 1 87 ? 12.877 4.942 -19.137 1.00 83.50 87 ALA A C 1
ATOM 653 O O . ALA A 1 87 ? 12.550 4.519 -18.027 1.00 83.50 87 ALA A O 1
ATOM 654 N N . ILE A 1 88 ? 13.114 6.238 -19.367 1.00 85.81 88 ILE A N 1
ATOM 655 C CA . ILE A 1 88 ? 13.017 7.284 -18.341 1.00 85.81 88 ILE A CA 1
ATOM 656 C C . ILE A 1 88 ? 11.583 7.389 -17.809 1.00 85.81 88 ILE A C 1
ATOM 658 O O . ILE A 1 88 ? 11.386 7.455 -16.597 1.00 85.81 88 ILE A O 1
ATOM 662 N N . LEU A 1 89 ? 10.577 7.336 -18.689 1.00 88.50 89 LEU A N 1
ATOM 663 C CA . LEU A 1 89 ? 9.166 7.328 -18.291 1.00 88.50 89 LEU A CA 1
ATOM 664 C C . LEU A 1 89 ? 8.820 6.116 -17.419 1.00 88.50 89 LEU A C 1
ATOM 666 O O . LEU A 1 89 ? 8.188 6.286 -16.378 1.00 88.50 89 LEU A O 1
ATOM 670 N N . CYS A 1 90 ? 9.263 4.912 -17.793 1.00 87.81 90 CYS A N 1
ATOM 671 C CA . CYS A 1 90 ? 9.045 3.709 -16.983 1.00 87.81 90 CYS A CA 1
ATOM 672 C C . CYS A 1 90 ? 9.677 3.842 -15.593 1.00 87.81 90 CYS A C 1
ATOM 674 O O . CYS A 1 90 ? 9.026 3.542 -14.592 1.00 87.81 90 CYS A O 1
ATOM 676 N N . MET A 1 91 ? 10.908 4.354 -15.512 1.00 88.88 91 MET A N 1
ATOM 677 C CA . MET A 1 91 ? 11.575 4.568 -14.227 1.00 88.88 91 MET A CA 1
ATOM 678 C C . MET A 1 91 ? 10.870 5.632 -13.377 1.00 88.88 91 MET A C 1
ATOM 680 O O . MET A 1 91 ? 10.660 5.424 -12.183 1.00 88.88 91 MET A O 1
ATOM 684 N N . ALA A 1 92 ? 10.450 6.748 -13.978 1.00 90.44 92 ALA A N 1
ATOM 685 C CA . ALA A 1 92 ? 9.748 7.820 -13.275 1.00 90.44 92 ALA A CA 1
ATOM 686 C C . ALA A 1 92 ? 8.389 7.356 -12.726 1.00 90.44 92 ALA A C 1
ATOM 688 O O . ALA A 1 92 ? 8.073 7.605 -11.561 1.00 90.44 92 ALA A O 1
ATOM 689 N N . VAL A 1 93 ? 7.607 6.635 -13.536 1.00 92.38 93 VAL A N 1
ATOM 690 C CA . VAL A 1 93 ? 6.323 6.054 -13.114 1.00 92.38 93 VAL A CA 1
ATOM 691 C C . VAL A 1 93 ? 6.539 5.010 -12.020 1.00 92.38 93 VAL A C 1
ATOM 693 O O . VAL A 1 93 ? 5.835 5.033 -11.010 1.00 92.38 93 VAL A O 1
ATOM 696 N N . GLY A 1 94 ? 7.542 4.140 -12.171 1.00 89.19 94 GLY A N 1
ATOM 697 C CA . GLY A 1 94 ? 7.895 3.144 -11.160 1.00 89.19 94 GLY A CA 1
ATOM 698 C C . GLY A 1 94 ? 8.298 3.774 -9.824 1.00 89.19 94 GLY A C 1
ATOM 699 O O . GLY A 1 94 ? 7.795 3.378 -8.771 1.00 89.19 94 GLY A O 1
ATOM 700 N N . GLY A 1 95 ? 9.127 4.820 -9.857 1.00 89.88 95 GLY A N 1
ATOM 701 C CA . GLY A 1 95 ? 9.510 5.587 -8.670 1.00 89.88 95 GLY A CA 1
ATOM 702 C C . GLY A 1 95 ? 8.319 6.282 -8.005 1.00 89.88 95 GLY A C 1
ATOM 703 O O . GLY A 1 95 ? 8.137 6.176 -6.790 1.00 89.88 95 GLY A O 1
ATOM 704 N N . ALA A 1 96 ? 7.454 6.932 -8.789 1.00 92.94 96 ALA A N 1
ATOM 705 C CA . ALA A 1 96 ? 6.248 7.583 -8.277 1.00 92.94 96 ALA A CA 1
ATOM 706 C C . ALA A 1 96 ? 5.262 6.582 -7.642 1.00 92.94 96 ALA A C 1
ATOM 708 O O . ALA A 1 96 ? 4.660 6.874 -6.603 1.00 92.94 96 ALA A O 1
ATOM 709 N N . ALA A 1 97 ? 5.125 5.382 -8.214 1.00 92.31 97 ALA A N 1
ATOM 710 C CA . ALA A 1 97 ? 4.320 4.299 -7.649 1.00 92.31 97 ALA A CA 1
ATOM 711 C C . ALA A 1 97 ? 4.852 3.853 -6.272 1.00 92.31 97 ALA A C 1
ATOM 713 O O . ALA A 1 97 ? 4.085 3.711 -5.319 1.00 92.31 97 ALA A O 1
ATOM 714 N N . ILE A 1 98 ? 6.172 3.729 -6.113 1.00 92.94 98 ILE A N 1
ATOM 715 C CA . ILE A 1 98 ? 6.771 3.383 -4.815 1.00 92.94 98 ILE A CA 1
ATOM 716 C C . ILE A 1 98 ? 6.542 4.499 -3.790 1.00 92.94 98 ILE A C 1
ATOM 718 O O . ILE A 1 98 ? 6.097 4.218 -2.676 1.00 92.94 98 ILE A O 1
ATOM 722 N N . VAL A 1 99 ? 6.772 5.765 -4.147 1.00 94.75 99 VAL A N 1
ATOM 723 C CA . VAL A 1 99 ? 6.579 6.896 -3.218 1.00 94.75 99 VAL A CA 1
ATOM 724 C C . VAL A 1 99 ? 5.115 7.016 -2.784 1.00 94.75 99 VAL A C 1
ATOM 726 O O . VAL A 1 99 ? 4.822 7.177 -1.597 1.00 94.75 99 VAL A O 1
ATOM 729 N N . SER A 1 100 ? 4.177 6.865 -3.720 1.00 92.94 100 SER A N 1
ATOM 730 C CA . SER A 1 100 ? 2.738 6.906 -3.421 1.00 92.94 100 SER A CA 1
ATOM 731 C C . SER A 1 100 ? 2.243 5.720 -2.581 1.00 92.94 100 SER A C 1
ATOM 733 O O . SER A 1 100 ? 1.173 5.806 -1.974 1.00 92.94 100 SER A O 1
ATOM 735 N N . SER A 1 101 ? 3.028 4.645 -2.448 1.00 92.56 101 SER A N 1
ATOM 736 C CA . SER A 1 101 ? 2.705 3.531 -1.548 1.00 92.56 101 SER A CA 1
ATOM 737 C C . SER A 1 101 ? 2.928 3.865 -0.062 1.00 92.56 101 SER A C 1
ATOM 739 O O . SER A 1 101 ? 2.273 3.286 0.810 1.00 92.56 101 SER A O 1
ATOM 741 N N . ILE A 1 102 ? 3.791 4.839 0.258 1.00 93.31 102 ILE A N 1
ATOM 742 C CA . ILE A 1 102 ? 4.171 5.179 1.642 1.00 93.31 102 ILE A CA 1
ATOM 743 C C . ILE A 1 102 ? 2.959 5.644 2.472 1.00 93.31 102 ILE A C 1
ATOM 745 O O . ILE A 1 102 ? 2.724 5.077 3.548 1.00 93.31 102 ILE A O 1
ATOM 749 N N . PRO A 1 103 ? 2.118 6.597 2.008 1.00 94.38 103 PRO A N 1
ATOM 750 C CA . PRO A 1 103 ? 0.907 6.980 2.735 1.00 94.38 103 PRO A CA 1
ATOM 751 C C . PRO A 1 103 ? -0.054 5.808 2.978 1.00 94.38 103 PRO A C 1
ATOM 753 O O . PRO A 1 103 ? -0.728 5.776 4.012 1.00 94.38 103 PRO A O 1
ATOM 756 N N . LEU A 1 104 ? -0.103 4.824 2.071 1.00 93.19 104 LEU A N 1
ATOM 757 C CA . LEU A 1 104 ? -0.954 3.640 2.211 1.00 93.19 104 LEU A CA 1
ATOM 758 C C . LEU A 1 104 ? -0.463 2.719 3.335 1.00 93.19 104 LEU A C 1
ATOM 760 O O . LEU A 1 104 ? -1.276 2.303 4.166 1.00 93.19 104 LEU A O 1
ATOM 764 N N . PHE A 1 105 ? 0.847 2.472 3.437 1.00 93.25 105 PHE A N 1
ATOM 765 C CA . PHE A 1 105 ? 1.436 1.726 4.558 1.00 93.25 105 PHE A CA 1
ATOM 766 C C . PHE A 1 105 ? 1.242 2.434 5.901 1.00 93.25 105 PHE A C 1
ATOM 768 O O . PHE A 1 105 ? 0.926 1.795 6.913 1.00 93.25 105 PHE A O 1
ATOM 775 N N . VAL A 1 106 ? 1.369 3.765 5.922 1.00 94.50 106 VAL A N 1
ATOM 776 C CA . VAL A 1 106 ? 1.108 4.568 7.125 1.00 94.50 106 VAL A CA 1
ATOM 777 C C . VAL A 1 106 ? -0.363 4.458 7.529 1.00 94.50 106 VAL A C 1
ATOM 779 O O . VAL A 1 106 ? -0.668 4.220 8.700 1.00 94.50 106 VAL A O 1
ATOM 782 N N . ALA A 1 107 ? -1.291 4.577 6.577 1.00 91.56 107 ALA A N 1
ATOM 783 C CA . ALA A 1 107 ? -2.718 4.423 6.839 1.00 91.56 107 ALA A CA 1
ATOM 784 C C . ALA A 1 107 ? -3.056 3.004 7.328 1.00 91.56 107 ALA A C 1
ATOM 786 O O . ALA A 1 107 ? -3.838 2.848 8.267 1.00 91.56 107 ALA A O 1
ATOM 787 N N . GLY A 1 108 ? -2.450 1.973 6.735 1.00 90.31 108 GLY A N 1
ATOM 788 C CA . GLY A 1 108 ? -2.579 0.587 7.184 1.00 90.31 108 GLY A CA 1
ATOM 789 C C . GLY A 1 108 ? -2.100 0.393 8.625 1.00 90.31 108 GLY A C 1
ATOM 790 O O . GLY A 1 108 ? -2.835 -0.149 9.450 1.00 90.31 108 GLY A O 1
ATOM 791 N N . SER A 1 109 ? -0.928 0.929 8.968 1.00 91.12 109 SER A N 1
ATOM 792 C CA . SER A 1 109 ? -0.363 0.872 10.326 1.00 91.12 109 SER A CA 1
ATOM 793 C C . SER A 1 109 ? -1.222 1.607 11.356 1.00 91.12 109 SER A C 1
ATOM 795 O O . SER A 1 109 ? -1.470 1.087 12.443 1.00 91.12 109 SER A O 1
ATOM 797 N N . LYS A 1 110 ? -1.748 2.790 11.011 1.00 91.19 110 LYS A N 1
ATOM 798 C CA . LYS A 1 110 ? -2.685 3.527 11.876 1.00 91.19 110 LYS A CA 1
ATOM 799 C C . LYS A 1 110 ? -3.948 2.710 12.157 1.00 91.19 110 LYS A C 1
ATOM 801 O O . LYS A 1 110 ? -4.418 2.690 13.290 1.00 91.19 110 LYS A O 1
ATOM 806 N N . ASN A 1 111 ? -4.481 2.014 11.153 1.00 90.56 111 ASN A N 1
ATOM 807 C CA . ASN A 1 111 ? -5.663 1.169 11.329 1.00 90.56 111 ASN A CA 1
ATOM 808 C C . ASN A 1 111 ? -5.369 -0.083 12.173 1.00 90.56 111 ASN A C 1
ATOM 810 O O . ASN A 1 111 ? -6.216 -0.462 12.975 1.00 90.56 111 ASN A O 1
ATOM 814 N N . LYS A 1 112 ? -4.169 -0.677 12.077 1.00 88.25 112 LYS A N 1
ATOM 815 C CA . LYS A 1 112 ? -3.752 -1.765 12.985 1.00 88.25 112 LYS A CA 1
ATOM 816 C C . LYS A 1 112 ? -3.724 -1.312 14.442 1.00 88.25 112 LYS A C 1
ATOM 818 O O . LYS A 1 112 ? -4.350 -1.952 15.275 1.00 88.25 112 LYS A O 1
ATOM 823 N N . LYS A 1 113 ? -3.104 -0.160 14.724 1.00 86.81 113 LYS A N 1
ATOM 824 C CA . LYS A 1 113 ? -3.070 0.416 16.080 1.00 86.81 113 LYS A CA 1
ATOM 825 C C . LYS A 1 113 ? -4.473 0.680 16.632 1.00 86.81 113 LYS A C 1
ATOM 827 O O . LYS A 1 113 ? -4.736 0.412 17.797 1.00 86.81 113 LYS A O 1
ATOM 832 N N . LYS A 1 114 ? -5.399 1.157 15.788 1.00 84.62 114 LYS A N 1
ATOM 833 C CA . LYS A 1 114 ? -6.813 1.316 16.173 1.00 84.62 114 LYS A CA 1
ATOM 834 C C . LYS A 1 114 ? -7.471 -0.024 16.508 1.00 84.62 114 LYS A C 1
ATOM 836 O O . LYS A 1 114 ? -8.136 -0.128 17.532 1.00 84.62 114 LYS A O 1
ATOM 841 N N . ALA A 1 115 ? -7.250 -1.055 15.697 1.00 85.12 115 ALA A N 1
ATOM 842 C CA . ALA A 1 115 ? -7.753 -2.394 15.992 1.00 85.12 115 ALA A CA 1
ATOM 843 C C . ALA A 1 115 ? -7.174 -2.972 17.296 1.00 85.12 115 ALA A C 1
ATOM 845 O O . ALA A 1 115 ? -7.903 -3.591 18.063 1.00 85.12 115 ALA A O 1
ATOM 846 N N . GLU A 1 116 ? -5.887 -2.753 17.568 1.00 81.81 116 GLU A N 1
ATOM 847 C CA . GLU A 1 116 ? -5.236 -3.165 18.818 1.00 81.81 116 GLU A CA 1
ATOM 848 C C . GLU A 1 116 ? -5.821 -2.427 20.024 1.00 81.81 116 GLU A C 1
ATOM 850 O O . GLU A 1 116 ? -6.162 -3.065 21.015 1.00 81.81 116 GLU A O 1
ATOM 855 N N . SER A 1 117 ? -6.048 -1.113 19.918 1.00 78.31 117 SER A N 1
ATOM 856 C CA . SER A 1 117 ? -6.699 -0.345 20.988 1.00 78.31 117 SER A CA 1
ATOM 857 C C . SER A 1 117 ? -8.128 -0.812 21.283 1.00 78.31 117 SER A C 1
ATOM 859 O O . SER A 1 117 ? -8.572 -0.727 22.419 1.00 78.31 117 SER A O 1
ATOM 861 N N . LEU A 1 118 ? -8.829 -1.358 20.283 1.00 72.19 118 LEU A N 1
ATOM 862 C CA . LEU A 1 118 ? -10.158 -1.957 20.452 1.00 72.19 118 LEU A CA 1
ATOM 863 C C . LEU A 1 118 ? -10.097 -3.402 20.963 1.00 72.19 118 LEU A C 1
ATOM 865 O O . LEU A 1 118 ? -11.059 -3.889 21.549 1.00 72.19 118 LEU A O 1
ATOM 869 N N . ALA A 1 119 ? -8.976 -4.098 20.754 1.00 64.69 119 ALA A N 1
ATOM 870 C CA . ALA A 1 119 ? -8.744 -5.427 21.311 1.00 64.69 119 ALA A CA 1
ATOM 871 C C . ALA A 1 119 ? -8.485 -5.371 22.825 1.00 64.69 119 ALA A C 1
ATOM 873 O O . ALA A 1 119 ? -8.833 -6.314 23.534 1.00 64.69 119 ALA A O 1
ATOM 874 N N . VAL A 1 120 ? -7.921 -4.265 23.325 1.00 56.22 120 VAL A N 1
ATOM 875 C CA . VAL A 1 120 ? -7.761 -4.000 24.760 1.00 56.22 120 VAL A CA 1
ATOM 876 C C . VAL A 1 120 ? -9.079 -3.446 25.339 1.00 56.22 120 VAL A C 1
ATOM 878 O O . VAL A 1 120 ? -9.210 -2.280 25.681 1.00 56.22 120 VAL A O 1
ATOM 881 N N . ASN A 1 121 ? -10.064 -4.339 25.449 1.00 52.97 121 ASN A N 1
ATOM 882 C CA . ASN A 1 121 ? -10.998 -4.432 26.577 1.00 52.97 121 ASN A CA 1
ATOM 883 C C . ASN A 1 121 ? -12.012 -3.297 26.865 1.00 52.97 121 ASN A C 1
ATOM 885 O O . ASN A 1 121 ? -12.143 -2.889 28.012 1.00 52.97 121 ASN A O 1
ATOM 889 N N . PHE A 1 122 ? -12.812 -2.873 25.878 1.00 51.53 122 PHE A N 1
ATOM 890 C CA . PHE A 1 122 ? -14.142 -2.279 26.124 1.00 51.53 122 PHE A CA 1
ATOM 891 C C . PHE A 1 122 ? -15.089 -2.615 24.967 1.00 51.53 122 PHE A C 1
ATOM 893 O O . PHE A 1 122 ? -15.407 -1.770 24.128 1.00 51.53 122 PHE A O 1
ATOM 900 N N . GLN A 1 123 ? -15.547 -3.867 24.894 1.00 53.41 123 GLN A N 1
ATOM 901 C CA . GLN A 1 123 ? -16.697 -4.177 24.047 1.00 53.41 123 GLN A CA 1
ATOM 902 C C . GLN A 1 123 ? -17.900 -3.523 24.714 1.00 53.41 123 GLN A C 1
ATOM 904 O O . GLN A 1 123 ? -18.444 -4.041 25.686 1.00 53.41 123 GLN A O 1
ATOM 909 N N . GLY A 1 124 ? -18.263 -2.319 24.276 1.00 54.19 124 GLY A N 1
ATOM 910 C CA . GLY A 1 124 ? -19.476 -1.710 24.782 1.00 54.19 124 GLY A CA 1
ATOM 911 C C . GLY A 1 124 ? -20.653 -2.568 24.338 1.00 54.19 124 GLY A C 1
ATOM 912 O O . GLY A 1 124 ? -20.945 -2.693 23.149 1.00 54.19 124 GLY A O 1
ATOM 913 N N . GLN A 1 125 ? -21.268 -3.250 25.291 1.00 55.50 125 GLN A N 1
ATOM 914 C CA . GLN A 1 125 ? -22.367 -4.146 25.002 1.00 55.50 125 GLN A CA 1
ATOM 915 C C . GLN A 1 125 ? -23.598 -3.266 24.786 1.00 55.50 125 GLN A C 1
ATOM 917 O O . GLN A 1 125 ? -23.898 -2.391 25.605 1.00 55.50 125 GLN A O 1
ATOM 922 N N . LYS A 1 126 ? -24.290 -3.450 23.654 1.00 58.72 126 LYS A N 1
ATOM 923 C CA . LYS A 1 126 ? -25.594 -2.820 23.429 1.00 58.72 126 LYS A CA 1
ATOM 924 C C . LYS A 1 126 ? -26.583 -3.498 24.375 1.00 58.72 126 LYS A C 1
ATOM 926 O O . LYS A 1 126 ? -27.111 -4.560 24.059 1.00 58.72 126 LYS A O 1
ATOM 931 N N . VAL A 1 127 ? -26.791 -2.911 25.546 1.00 64.88 127 VAL A N 1
ATOM 932 C CA . VAL A 1 127 ? -27.808 -3.377 26.489 1.00 64.88 127 VAL A CA 1
ATOM 933 C C . VAL A 1 127 ? -29.095 -2.588 26.253 1.00 64.88 127 VAL A C 1
ATOM 935 O O . VAL A 1 127 ? -29.042 -1.363 26.081 1.00 64.88 127 VAL A O 1
ATOM 938 N N . PRO A 1 128 ? -30.259 -3.257 26.196 1.00 65.69 128 PRO A N 1
ATOM 939 C CA . PRO A 1 128 ? -31.530 -2.556 26.155 1.00 65.69 128 PRO A CA 1
ATOM 940 C C . PRO A 1 128 ? -31.690 -1.805 27.478 1.00 65.69 128 PRO A C 1
ATOM 942 O O . PRO A 1 128 ? -31.733 -2.412 28.546 1.00 65.69 128 PRO A O 1
ATOM 945 N N . GLN A 1 129 ? -31.735 -0.477 27.415 1.00 69.56 129 GLN A N 1
ATOM 946 C CA . GLN A 1 129 ? -32.063 0.361 28.561 1.00 69.56 129 GLN A CA 1
ATOM 947 C C . GLN A 1 129 ? -33.369 1.094 28.273 1.00 69.56 129 GLN A C 1
ATOM 949 O O . GLN A 1 129 ? -33.623 1.560 27.160 1.00 69.56 129 GLN A O 1
ATOM 954 N N . LEU A 1 130 ? -34.219 1.189 29.289 1.00 64.19 130 LEU A N 1
ATOM 955 C CA . LEU A 1 130 ? -35.401 2.037 29.237 1.00 64.19 130 LEU A CA 1
ATOM 956 C C . LEU A 1 130 ? -34.938 3.497 29.212 1.00 64.19 130 LEU A C 1
ATOM 958 O O . LEU A 1 130 ? -34.309 3.977 30.156 1.00 64.19 130 LEU A O 1
ATOM 962 N N . SER A 1 131 ? -35.214 4.191 28.109 1.00 65.25 131 SER A N 1
ATOM 963 C CA . SER A 1 131 ? -34.990 5.628 27.973 1.00 65.25 131 SER A CA 1
ATOM 964 C C . SER A 1 131 ? -36.354 6.286 27.786 1.00 65.25 131 SER A C 1
ATOM 966 O O . SER A 1 131 ? -36.919 6.296 26.694 1.00 65.25 131 SER A O 1
ATOM 968 N N . GLY A 1 132 ? -36.930 6.764 28.891 1.00 72.44 132 GLY A N 1
ATOM 969 C CA . GLY A 1 132 ? -38.313 7.242 28.920 1.00 72.44 132 GLY A CA 1
ATOM 970 C C . GLY A 1 132 ? -39.317 6.093 28.775 1.00 72.44 132 GLY A C 1
ATOM 971 O O . GLY A 1 132 ? -39.219 5.094 29.482 1.00 72.44 132 GLY A O 1
ATOM 972 N N . SER A 1 133 ? -40.276 6.230 27.857 1.00 68.25 133 SER A N 1
ATOM 973 C CA . SER A 1 133 ? -41.324 5.239 27.558 1.00 68.25 133 SER A CA 1
ATOM 974 C C . SER A 1 133 ? -40.952 4.236 26.453 1.00 68.25 133 SER A C 1
ATOM 976 O O . SER A 1 133 ? -41.791 3.430 26.055 1.00 68.25 133 SER A O 1
ATOM 978 N N . SER A 1 134 ? -39.711 4.265 25.951 1.00 64.25 134 SER A N 1
ATOM 979 C CA . SER A 1 134 ? -39.232 3.385 24.878 1.00 64.25 134 SER A CA 1
ATOM 980 C C . SER A 1 134 ? -37.972 2.626 25.291 1.00 64.25 134 SER A C 1
ATOM 982 O O . SER A 1 134 ? -37.101 3.149 25.992 1.00 64.25 134 SER A O 1
ATOM 984 N N . MET A 1 135 ? -37.836 1.391 24.805 1.00 67.56 135 MET A N 1
ATOM 985 C CA . MET A 1 135 ? -36.564 0.673 24.856 1.00 67.56 135 MET A CA 1
ATOM 986 C C . MET A 1 135 ? -35.598 1.306 23.853 1.00 67.56 135 MET A C 1
ATOM 988 O O . MET A 1 135 ? -35.903 1.394 22.664 1.00 67.56 135 MET A O 1
ATOM 992 N N . ALA A 1 136 ? -34.438 1.747 24.330 1.00 71.56 136 ALA A N 1
ATOM 993 C CA . ALA A 1 136 ? -33.350 2.232 23.494 1.00 71.56 136 ALA A CA 1
ATOM 994 C C . ALA A 1 136 ? -32.089 1.412 23.790 1.00 71.56 136 ALA A C 1
ATOM 996 O O . ALA A 1 136 ? -31.747 1.146 24.942 1.00 71.56 136 ALA A O 1
ATOM 997 N N . LEU A 1 137 ? -31.381 0.990 22.744 1.00 67.69 137 LEU A N 1
ATOM 998 C CA . LEU A 1 137 ? -30.103 0.298 22.902 1.00 67.69 137 LEU A CA 1
ATOM 999 C C . LEU A 1 137 ? -29.043 1.327 23.297 1.00 67.69 137 LEU A C 1
ATOM 1001 O O . LEU A 1 137 ? -28.721 2.219 22.510 1.00 67.69 137 LEU A O 1
ATOM 1005 N N . ARG A 1 138 ? -28.499 1.207 24.512 1.00 63.03 138 ARG A N 1
ATOM 1006 C CA . ARG A 1 138 ? -27.430 2.083 25.003 1.00 63.03 138 ARG A CA 1
ATOM 1007 C C . ARG A 1 138 ? -26.111 1.322 25.048 1.00 63.03 138 ARG A C 1
ATOM 1009 O O . ARG A 1 138 ? -26.067 0.151 25.416 1.00 63.03 138 ARG A O 1
ATOM 1016 N N . TYR A 1 139 ? -25.039 1.998 24.646 1.00 64.62 139 TYR A N 1
ATOM 1017 C CA . TYR A 1 139 ? -23.688 1.449 24.687 1.00 64.62 139 TYR A CA 1
ATOM 1018 C C . TYR A 1 139 ? -23.159 1.582 26.117 1.00 64.62 139 TYR A C 1
ATOM 1020 O O . TYR A 1 139 ? -22.969 2.702 26.593 1.00 64.62 139 TYR A O 1
ATOM 1028 N N . VAL A 1 140 ? -22.959 0.461 26.811 1.00 69.00 140 VAL A N 1
ATOM 1029 C CA . VAL A 1 140 ? -22.391 0.452 28.168 1.00 69.00 140 VAL A CA 1
ATOM 1030 C C . VAL A 1 140 ? -21.017 -0.203 28.105 1.00 69.00 140 VAL A C 1
ATOM 1032 O O . VAL A 1 140 ? -20.914 -1.294 27.543 1.00 69.00 140 VAL A O 1
ATOM 1035 N N . PRO A 1 141 ? -19.953 0.436 28.627 1.00 62.56 141 PRO A N 1
ATOM 1036 C CA . PRO A 1 141 ? -18.628 -0.170 28.641 1.00 62.56 141 PRO A CA 1
ATOM 1037 C C . PRO A 1 141 ? -18.677 -1.484 29.431 1.00 62.56 141 PRO A C 1
ATOM 1039 O O . PRO A 1 141 ? -19.095 -1.490 30.586 1.00 62.56 141 PRO A O 1
ATOM 1042 N N . SER A 1 142 ? -18.265 -2.592 28.811 1.00 62.00 142 SER A N 1
ATOM 1043 C CA . SER A 1 142 ? -18.164 -3.891 29.479 1.00 62.00 142 SER A CA 1
ATOM 1044 C C . SER A 1 142 ? -16.759 -4.470 29.325 1.00 62.00 142 SER A C 1
ATOM 1046 O O . SER A 1 142 ? -16.104 -4.279 28.294 1.00 62.00 142 SER A O 1
ATOM 1048 N N . LEU A 1 143 ? -16.301 -5.150 30.377 1.00 62.75 143 LEU A N 1
ATOM 1049 C CA . LEU A 1 143 ? -15.030 -5.860 30.433 1.00 62.75 143 LEU A CA 1
ATOM 1050 C C . LEU A 1 143 ? -15.348 -7.357 30.496 1.00 62.75 143 LEU A C 1
ATOM 1052 O O . LEU A 1 143 ? -15.937 -7.818 31.471 1.00 62.75 143 LEU A O 1
ATOM 1056 N N . SER A 1 144 ? -15.005 -8.106 29.448 1.00 54.22 144 SER A N 1
ATOM 1057 C CA . SER A 1 144 ? -15.285 -9.545 29.364 1.00 54.22 144 SER A CA 1
ATOM 1058 C C . SER A 1 144 ? -13.982 -10.327 29.441 1.00 54.22 144 SER A C 1
ATOM 1060 O O . SER A 1 144 ? -13.086 -10.137 28.618 1.00 54.22 144 SER A O 1
ATOM 1062 N N . LEU A 1 145 ? -13.882 -11.232 30.415 1.00 55.03 145 LEU A N 1
ATOM 1063 C CA . LEU A 1 145 ? -12.708 -12.070 30.638 1.00 55.03 145 LEU A CA 1
ATOM 1064 C C . LEU A 1 145 ? -13.072 -13.523 30.317 1.00 55.03 145 LEU A C 1
ATOM 1066 O O . LEU A 1 145 ? -13.919 -14.119 30.978 1.00 55.03 145 LEU A O 1
ATOM 1070 N N . LYS A 1 146 ? -12.463 -14.083 29.266 1.00 51.41 146 LYS A N 1
ATOM 1071 C CA . LYS A 1 146 ? -12.670 -15.479 28.859 1.00 51.41 146 LYS A CA 1
ATOM 1072 C C . LYS A 1 146 ? -11.532 -16.337 29.406 1.00 51.41 146 LYS A C 1
ATOM 1074 O O . LYS A 1 146 ? -10.397 -16.194 28.959 1.00 51.41 146 LYS A O 1
ATOM 1079 N N . ILE A 1 147 ? -11.848 -17.222 30.347 1.00 61.69 147 ILE A N 1
ATOM 1080 C CA . ILE A 1 147 ? -10.925 -18.228 30.886 1.00 61.69 147 ILE A CA 1
ATOM 1081 C C . ILE A 1 147 ? -11.193 -19.539 30.138 1.00 61.69 147 ILE A C 1
ATOM 1083 O O . ILE A 1 147 ? -12.331 -20.002 30.119 1.00 61.69 147 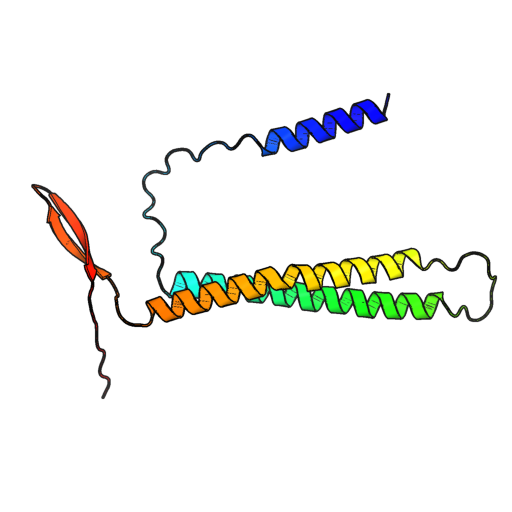ILE A O 1
ATOM 1087 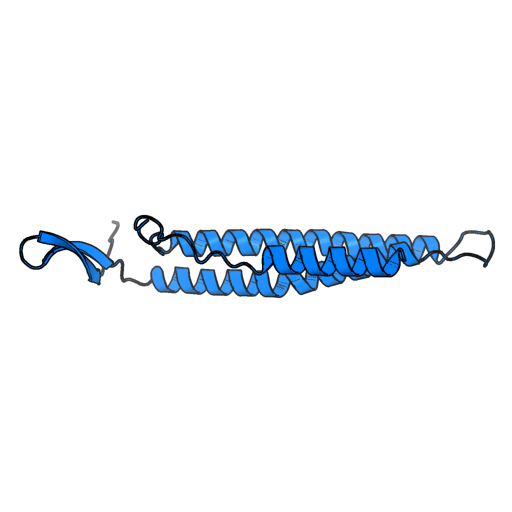N N . ASN A 1 148 ? -10.171 -20.110 29.497 1.00 51.84 148 ASN A N 1
ATOM 1088 C CA . ASN A 1 148 ? -10.221 -21.469 28.951 1.00 51.84 148 ASN A CA 1
ATOM 1089 C C . ASN A 1 148 ? -9.398 -22.379 29.873 1.00 51.84 148 ASN A C 1
ATOM 1091 O O . ASN A 1 148 ? -8.291 -21.991 30.251 1.00 51.84 148 ASN A O 1
ATOM 1095 N N . PHE A 1 149 ? -9.949 -23.545 30.213 1.00 56.81 149 PHE A N 1
ATOM 1096 C CA . PHE A 1 149 ? -9.251 -24.640 30.892 1.00 56.81 149 PHE A CA 1
ATOM 1097 C C . PHE A 1 149 ? -8.802 -25.680 29.868 1.00 56.81 149 PHE A C 1
ATOM 1099 O O . PHE A 1 149 ? -9.544 -25.862 28.874 1.00 56.81 149 PHE A O 1
#

Radius of gyration: 27.17 Å; chains: 1; bounding box: 68×53×67 Å

pLDDT: mean 74.97, std 15.69, range [44.66, 96.81]

Foldseek 3Di:
DVVVVVVVVVVVVVVVVPPPPPPDPPPCPPPPPCALVVLLVLLVVLVVQLVVLLVQLVVLQVVLVVLLVPLVDPPDDDPPDSPSVSSVVSNVSSVVSNVVSVVSNVSSVVSNVVSVVNVPFFPQDQDFDDDDPDTDGDGHTDGDDDDDD

Sequence (149 aa):
MKKILLLVVLTTLISANTFSQGPAPKKYAEPPVQDKDFYLGKARKNNTVAWILVGSGTAFLVGGLVLYNNNAYPSGVGLDELNTGPAILCMAVGGAAIVSSIPLFVAGSKNKKKAESLAVNFQGQKVPQLSGSSMALRYVPSLSLKINF

Secondary structure (DSSP, 8-state):
-HHHHHHHHHHHHHHHHH-----------------HHHHHHHHHHHHHHHHHHHHHHHHHHHHHHHHHHHHHS-SSS-TT----HHHHHHHHHHHHHHHHHHHHHHHHHHHHHHHHHHHTT---EEEEEEETTEEEEEEE---------